Protein AF-A0A7C5PFE4-F1 (afdb_monomer)

Mean predicted aligned error: 4.53 Å

Secondary structure (DSSP, 8-state):
--PPPPPPPHHHHHHHHHTT-S---TT-------S-EEEEHHHHHHHHHHHHHTT---S-GGGEEEE--SSGGGSSHHHHHHHHHHHHHHHHHT-EEE-TTS--HHHHHHHTT-S-TT-

Nearest PDB structures (foldseek):
  4kp2-assembly1_B-2  TM=9.195E-01  e=3.267E-05  Methanocaldococcus jannaschii DSM 2661
  1l5j-assembly2_B  TM=8.306E-01  e=8.166E-02  Escherichia coli
  6ulw-assembly2_D  TM=5.305E-01  e=6.377E-01  Bacillus stratosphericus LAMA 585
  6vij-assembly1_A  TM=3.931E-01  e=1.613E+00  Mus musculus
  6ulw-assembly2_B  TM=5.072E-01  e=2.930E+00  Bacillus stratosphericus LAMA 585

Structure (mmCIF, N/CA/C/O backbone):
data_AF-A0A7C5PFE4-F1
#
_entry.id   AF-A0A7C5PFE4-F1
#
loop_
_atom_site.group_PDB
_atom_site.id
_atom_site.type_symbol
_atom_site.label_atom_id
_atom_site.label_alt_id
_atom_site.label_comp_id
_atom_site.label_asym_id
_atom_site.label_entity_id
_atom_site.label_seq_id
_atom_site.pdbx_PDB_ins_code
_atom_site.Cartn_x
_atom_site.Cartn_y
_atom_site.Cartn_z
_atom_site.occupancy
_atom_site.B_iso_or_equiv
_atom_site.auth_seq_id
_atom_site.auth_comp_id
_atom_site.auth_asym_id
_atom_site.auth_atom_id
_atom_site.pdbx_PDB_model_num
ATOM 1 N N . MET A 1 1 ? -25.047 -6.248 40.239 1.00 44.25 1 MET A N 1
ATOM 2 C CA . MET A 1 1 ? -23.714 -5.736 39.849 1.00 44.25 1 MET A CA 1
ATOM 3 C C . MET A 1 1 ? -23.579 -5.865 38.340 1.00 44.25 1 MET A C 1
ATOM 5 O O . MET A 1 1 ? -23.284 -6.947 37.862 1.00 44.25 1 MET A O 1
ATOM 9 N N . GLY A 1 2 ? -23.880 -4.809 37.588 1.00 48.09 2 GLY A N 1
ATOM 10 C CA . GLY A 1 2 ? -23.746 -4.797 36.130 1.00 48.09 2 GLY A CA 1
ATOM 11 C C . GLY A 1 2 ? -23.129 -3.471 35.725 1.00 48.09 2 GLY A C 1
ATOM 12 O O . GLY A 1 2 ? -23.841 -2.482 35.587 1.00 48.09 2 GLY A O 1
ATOM 13 N N . GLY A 1 3 ? -21.799 -3.423 35.648 1.00 54.41 3 GLY A N 1
ATOM 14 C CA . GLY A 1 3 ? -21.103 -2.243 35.149 1.00 54.41 3 GLY A CA 1
ATOM 15 C C . GLY A 1 3 ? -21.474 -2.041 33.684 1.00 54.41 3 GLY A C 1
ATOM 16 O O . GLY A 1 3 ? -21.293 -2.951 32.878 1.00 54.41 3 GLY A O 1
ATOM 17 N N . SER A 1 4 ? -22.028 -0.875 33.353 1.00 58.56 4 SER A N 1
ATOM 18 C CA . SER A 1 4 ? -22.342 -0.503 31.972 1.00 58.56 4 SER A CA 1
ATOM 19 C C . SER A 1 4 ? -21.086 -0.647 31.103 1.00 58.56 4 SER A C 1
ATOM 21 O O . SER A 1 4 ? -20.044 -0.062 31.410 1.00 58.56 4 SER A O 1
ATOM 23 N N . LYS A 1 5 ? -21.158 -1.472 30.050 1.00 72.81 5 LYS A N 1
ATOM 24 C CA . LYS A 1 5 ? -20.040 -1.717 29.128 1.00 72.81 5 LYS A CA 1
ATOM 25 C C . LYS A 1 5 ? -19.706 -0.398 28.421 1.00 72.81 5 LYS A C 1
ATOM 27 O O . LYS A 1 5 ? -20.588 0.225 27.831 1.00 72.81 5 LYS A O 1
ATOM 32 N N . ARG A 1 6 ? -18.443 0.045 28.493 1.00 87.38 6 ARG A N 1
ATOM 33 C CA . ARG A 1 6 ? -17.995 1.281 27.827 1.00 87.38 6 ARG A CA 1
ATOM 34 C C . ARG A 1 6 ? -18.294 1.178 26.324 1.00 87.38 6 ARG A C 1
ATOM 36 O O . ARG A 1 6 ? -17.911 0.174 25.721 1.00 87.38 6 ARG A O 1
ATOM 43 N N . PRO A 1 7 ? -18.924 2.187 25.701 1.00 90.50 7 PRO A N 1
ATOM 44 C CA . PRO A 1 7 ? -19.121 2.179 24.259 1.00 90.50 7 PRO A CA 1
ATOM 45 C C . PRO A 1 7 ? -17.767 2.190 23.534 1.00 90.50 7 PRO A C 1
ATOM 47 O O . P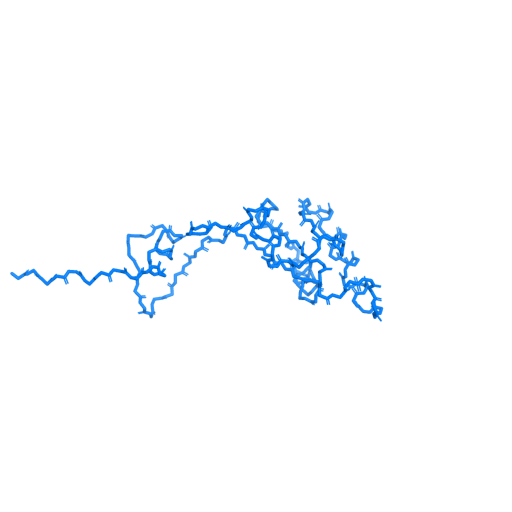RO A 1 7 ? -16.872 2.963 23.883 1.00 90.50 7 PRO A O 1
ATOM 50 N N . ALA A 1 8 ? -17.626 1.331 22.523 1.00 94.88 8 ALA A N 1
ATOM 51 C CA . ALA A 1 8 ? -16.430 1.267 21.688 1.00 94.88 8 ALA A CA 1
ATOM 52 C C . ALA A 1 8 ? -16.355 2.466 20.730 1.00 94.88 8 ALA A C 1
ATOM 54 O O . ALA A 1 8 ? -17.362 2.877 20.136 1.00 94.88 8 ALA A O 1
ATOM 55 N N . THR A 1 9 ? -15.149 2.994 20.547 1.00 97.44 9 THR A N 1
ATOM 56 C CA . THR A 1 9 ? -14.844 4.018 19.542 1.00 97.44 9 THR A CA 1
ATOM 57 C C . THR A 1 9 ? -14.917 3.439 18.128 1.00 97.44 9 THR A C 1
ATOM 59 O O . THR A 1 9 ? -14.921 2.223 17.931 1.00 97.44 9 THR A O 1
ATOM 62 N N . LEU A 1 10 ? -14.964 4.308 17.114 1.00 97.00 10 LEU A N 1
ATOM 63 C CA . LEU A 1 10 ? -14.946 3.868 15.716 1.00 97.00 10 LEU A CA 1
ATOM 64 C C . LEU A 1 10 ? -13.681 3.059 15.384 1.00 97.00 10 LEU A C 1
ATOM 66 O O . LEU A 1 10 ? -13.782 2.033 14.722 1.00 97.00 10 LEU A O 1
ATOM 70 N N . ILE A 1 11 ? -12.516 3.479 15.886 1.00 96.69 11 ILE A N 1
ATOM 71 C CA . ILE A 1 11 ? -11.241 2.782 15.666 1.00 96.69 11 ILE A CA 1
ATOM 72 C C . ILE A 1 11 ? -11.289 1.372 16.265 1.00 96.69 11 ILE A C 1
ATOM 74 O O . ILE A 1 11 ? -10.981 0.412 15.567 1.00 96.69 11 ILE A O 1
ATOM 78 N N . GLU A 1 12 ? -11.741 1.228 17.516 1.00 97.25 12 GLU A N 1
ATOM 79 C CA . GLU A 1 12 ? -11.890 -0.090 18.152 1.00 97.25 12 GLU A CA 1
ATOM 80 C C . GLU A 1 12 ? -12.851 -0.991 17.369 1.00 97.25 12 GLU A C 1
ATOM 82 O O . GLU A 1 12 ? -12.558 -2.164 17.169 1.00 97.25 12 GLU A O 1
ATOM 87 N N . LYS A 1 13 ? -13.965 -0.451 16.859 1.00 96.94 13 LYS A N 1
ATOM 88 C CA . LYS A 1 13 ? -14.916 -1.222 16.040 1.00 96.94 13 LYS A CA 1
ATOM 89 C C . LYS A 1 13 ? -14.295 -1.717 14.732 1.00 96.94 13 LYS A C 1
ATOM 91 O O . LYS A 1 13 ? -14.498 -2.871 14.366 1.00 96.94 13 LYS A O 1
ATOM 96 N N . ILE A 1 14 ? -13.545 -0.862 14.033 1.00 97.25 14 ILE A N 1
ATOM 97 C CA . ILE A 1 14 ? -12.884 -1.224 12.769 1.00 97.25 14 ILE A CA 1
ATOM 98 C C . ILE A 1 14 ? -11.805 -2.281 13.021 1.00 97.25 14 ILE A C 1
ATOM 100 O O . ILE A 1 14 ? -11.789 -3.309 12.349 1.00 97.25 14 ILE A O 1
ATOM 104 N N . LEU A 1 15 ? -10.943 -2.070 14.018 1.00 97.06 15 LEU A N 1
ATOM 105 C CA . LEU A 1 15 ? -9.870 -3.008 14.348 1.00 97.06 15 LEU A CA 1
ATOM 106 C C . LEU A 1 15 ? -10.408 -4.351 14.854 1.00 97.06 15 LEU A C 1
ATOM 108 O O . LEU A 1 15 ? -9.915 -5.386 14.421 1.00 97.06 15 LEU A O 1
ATOM 112 N N . ALA A 1 16 ? -11.441 -4.358 15.705 1.00 96.44 16 ALA A N 1
ATOM 113 C CA . ALA A 1 16 ? -12.087 -5.591 16.157 1.00 96.44 16 ALA A CA 1
ATOM 114 C C . ALA A 1 16 ? -12.658 -6.389 14.977 1.00 96.44 16 ALA A C 1
ATOM 116 O O . ALA A 1 16 ? -12.365 -7.576 14.843 1.00 96.44 16 ALA A O 1
ATOM 117 N N . SER A 1 17 ? -13.371 -5.716 14.066 1.00 95.88 17 SER A N 1
ATOM 118 C CA . SER A 1 17 ? -13.904 -6.329 12.845 1.00 95.88 17 SER A CA 1
ATOM 119 C C . SER A 1 17 ? -12.801 -6.966 11.988 1.00 95.88 17 SER A C 1
ATOM 121 O O . SER A 1 17 ? -12.903 -8.133 11.612 1.00 95.88 17 SER A O 1
ATOM 123 N N . ARG A 1 18 ? -11.698 -6.246 11.736 1.00 95.62 18 ARG A N 1
ATOM 124 C CA . ARG A 1 18 ? -10.580 -6.734 10.900 1.00 95.62 18 ARG A CA 1
ATOM 125 C C . ARG A 1 18 ? -9.667 -7.747 11.586 1.00 95.62 18 ARG A C 1
ATOM 127 O O . ARG A 1 18 ? -8.956 -8.467 10.890 1.00 95.62 18 ARG A O 1
ATOM 134 N N . ALA A 1 19 ? -9.715 -7.826 12.912 1.00 96.00 19 ALA A N 1
ATOM 135 C CA . ALA A 1 19 ? -9.067 -8.868 13.702 1.00 96.00 19 ALA A CA 1
ATOM 136 C C . ALA A 1 19 ? -9.951 -10.119 13.888 1.00 96.00 19 ALA A C 1
ATOM 138 O O . ALA A 1 19 ? -9.502 -11.089 14.492 1.00 96.00 19 ALA A O 1
ATOM 139 N N . GLY A 1 20 ? -11.216 -10.103 13.440 1.00 95.31 20 GLY A N 1
ATOM 140 C CA . GLY A 1 20 ? -12.168 -11.191 13.701 1.00 95.31 20 GLY A CA 1
ATOM 141 C C . GLY A 1 20 ? -12.537 -11.335 15.183 1.00 95.31 20 GLY A C 1
ATOM 142 O O . GLY A 1 20 ? -12.819 -12.437 15.651 1.00 95.31 20 GLY A O 1
ATOM 143 N N . ARG A 1 21 ? -12.502 -10.233 15.940 1.00 95.50 21 ARG A N 1
ATOM 144 C CA . ARG A 1 21 ? -12.743 -10.185 17.389 1.00 95.50 21 ARG A CA 1
ATOM 145 C C . ARG A 1 21 ? -14.034 -9.434 17.708 1.00 95.50 21 ARG A C 1
ATOM 147 O O . ARG A 1 21 ? -14.409 -8.504 17.003 1.00 95.50 21 ARG A O 1
ATOM 154 N N . GLU A 1 22 ? -14.685 -9.791 18.816 1.00 94.94 22 GLU A N 1
ATOM 155 C CA . GLU A 1 22 ? -15.870 -9.062 19.303 1.00 94.94 22 GLU A CA 1
ATOM 156 C C . GLU A 1 22 ? -15.502 -7.661 19.827 1.00 94.94 22 GLU A C 1
ATOM 158 O O . GLU A 1 22 ? -16.220 -6.688 19.599 1.00 94.94 22 GLU A O 1
ATOM 163 N N . GLU A 1 23 ? -14.360 -7.543 20.511 1.00 95.94 23 GLU A N 1
ATOM 164 C CA . GLU A 1 23 ? -13.847 -6.277 21.030 1.00 95.94 23 GLU A CA 1
ATOM 165 C C . GLU A 1 23 ? -12.315 -6.228 21.046 1.00 95.94 23 GLU A C 1
ATOM 167 O O . GLU A 1 23 ? -11.635 -7.254 21.167 1.00 95.94 23 GLU A O 1
ATOM 172 N N . VAL A 1 24 ? -11.790 -5.004 20.965 1.00 96.81 24 VAL A N 1
ATOM 173 C CA . VAL A 1 24 ? -10.385 -4.647 21.209 1.00 96.81 24 VAL A CA 1
ATOM 174 C C . VAL A 1 24 ? -10.343 -3.383 22.064 1.00 96.81 24 VAL A C 1
ATOM 176 O O . VAL A 1 24 ? -11.275 -2.575 22.012 1.00 96.81 24 VAL A O 1
ATOM 179 N N . ARG A 1 25 ? -9.275 -3.206 22.844 1.00 96.19 25 ARG A N 1
ATOM 180 C CA . ARG A 1 25 ? -9.086 -2.063 23.747 1.00 96.19 25 ARG A CA 1
ATOM 181 C C . ARG A 1 25 ? -7.739 -1.371 23.516 1.00 96.19 25 ARG A C 1
ATOM 183 O O . ARG A 1 25 ? -6.798 -1.996 23.024 1.00 96.19 25 ARG A O 1
ATOM 190 N N . PRO A 1 26 ? -7.602 -0.085 23.893 1.00 96.75 26 PRO A N 1
ATOM 191 C CA . PRO A 1 26 ? -6.325 0.611 23.826 1.00 96.75 26 PRO A CA 1
ATOM 192 C C . PRO A 1 26 ? -5.256 -0.114 24.649 1.00 96.75 26 PRO A C 1
ATOM 194 O O . PRO A 1 26 ? -5.511 -0.516 25.783 1.00 96.75 26 PRO A O 1
ATOM 197 N N . GLY A 1 27 ? -4.061 -0.251 24.075 1.00 96.88 27 GLY A N 1
ATOM 198 C CA . GLY A 1 27 ? -2.938 -0.975 24.676 1.00 96.88 27 GLY A CA 1
ATOM 199 C C . GLY A 1 27 ? -2.811 -2.430 24.219 1.00 96.88 27 GLY A C 1
ATOM 200 O O . GLY A 1 27 ? -1.765 -3.034 24.438 1.00 96.88 27 GLY A O 1
ATOM 201 N N . GLU A 1 28 ? -3.822 -2.987 23.550 1.00 96.50 28 GLU A N 1
ATOM 202 C CA . GLU A 1 28 ? -3.713 -4.310 22.937 1.00 96.50 28 GLU A CA 1
ATOM 203 C C . GLU A 1 28 ? -2.931 -4.266 21.617 1.00 96.50 28 GLU A C 1
ATOM 205 O O . GLU A 1 28 ? -3.083 -3.342 20.816 1.00 96.50 28 GLU A O 1
ATOM 210 N N . ILE A 1 29 ? -2.133 -5.307 21.371 1.00 97.12 29 ILE A N 1
ATOM 211 C CA . ILE A 1 29 ? -1.522 -5.579 20.067 1.00 97.12 29 ILE A CA 1
ATOM 212 C C . ILE A 1 29 ? -2.417 -6.592 19.359 1.00 97.12 29 ILE A C 1
ATOM 214 O O . ILE A 1 29 ? -2.689 -7.663 19.901 1.00 97.12 29 ILE A O 1
ATOM 218 N N . VAL A 1 30 ? -2.895 -6.243 18.167 1.00 96.62 30 VAL A N 1
ATOM 219 C CA . VAL A 1 30 ? -3.811 -7.077 17.382 1.00 96.62 30 VAL A CA 1
ATOM 220 C C . VAL A 1 30 ? -3.304 -7.243 15.959 1.00 96.62 30 VAL A C 1
ATOM 222 O O . VAL A 1 30 ? -2.782 -6.300 15.366 1.00 96.62 30 VAL A O 1
ATOM 225 N N . GLU A 1 31 ? -3.477 -8.441 15.412 1.00 96.81 31 GLU A N 1
ATOM 226 C CA . GLU A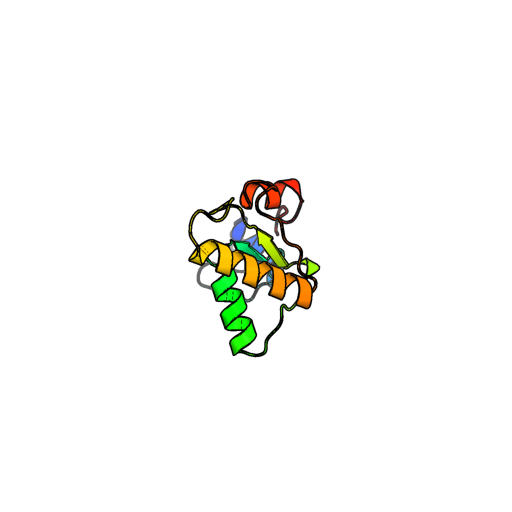 1 31 ? -3.246 -8.717 13.997 1.00 96.81 31 GLU A CA 1
ATOM 227 C C . GLU A 1 31 ? -4.521 -8.410 13.211 1.00 96.81 31 GLU A C 1
ATOM 229 O O . GLU A 1 31 ? -5.619 -8.786 13.623 1.00 96.81 31 GLU A O 1
ATOM 234 N N . ILE A 1 32 ? -4.380 -7.701 12.092 1.00 95.94 32 ILE A N 1
ATOM 235 C CA . ILE A 1 32 ? -5.502 -7.315 11.235 1.00 95.94 32 ILE A CA 1
ATOM 236 C C . ILE A 1 32 ? -5.184 -7.607 9.774 1.00 95.94 32 ILE A C 1
ATOM 238 O O . ILE A 1 32 ? -4.043 -7.462 9.328 1.00 95.94 32 ILE A O 1
ATOM 242 N N . GLY A 1 33 ? -6.217 -7.956 9.011 1.00 92.19 33 GLY A N 1
ATOM 243 C CA . GLY A 1 33 ? -6.142 -7.919 7.554 1.00 92.19 33 GLY A CA 1
ATOM 244 C C . GLY A 1 33 ? -6.048 -6.478 7.042 1.00 92.19 33 GLY A C 1
ATOM 245 O O . GLY A 1 33 ? -6.677 -5.576 7.596 1.00 92.19 33 GLY A O 1
ATOM 246 N N . VAL A 1 34 ? -5.282 -6.266 5.969 1.00 94.06 34 VAL A N 1
ATOM 247 C CA . VAL A 1 34 ? -5.175 -4.967 5.284 1.00 94.06 34 VAL A CA 1
ATOM 248 C C . VAL A 1 34 ? -5.950 -5.030 3.970 1.00 94.06 34 VAL A C 1
ATOM 250 O O . VAL A 1 34 ? -5.666 -5.869 3.116 1.00 94.06 34 VAL A O 1
ATOM 253 N N . ASP A 1 35 ? -6.936 -4.150 3.801 1.00 94.12 35 ASP A N 1
ATOM 254 C CA . 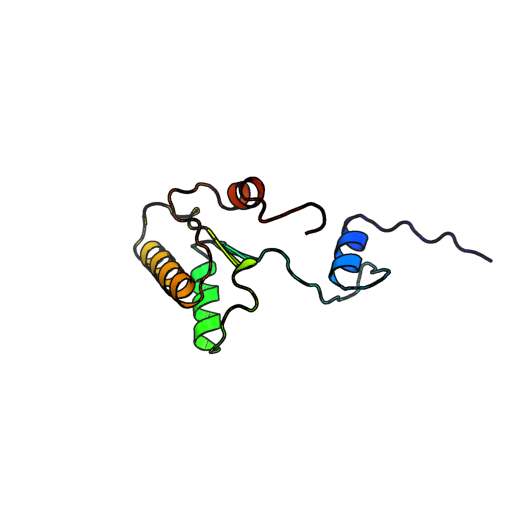ASP A 1 35 ? -7.824 -4.172 2.631 1.00 94.12 35 ASP A CA 1
ATOM 255 C C . ASP A 1 35 ? -7.221 -3.522 1.383 1.00 94.12 35 ASP A C 1
ATOM 257 O O . ASP A 1 35 ? -7.487 -3.977 0.273 1.00 94.12 35 ASP A O 1
ATOM 261 N N . ALA A 1 36 ? -6.352 -2.523 1.557 1.00 96.00 36 ALA A N 1
ATOM 262 C CA . ALA A 1 36 ? -5.614 -1.899 0.467 1.00 96.00 36 ALA A CA 1
ATOM 263 C C . ALA A 1 36 ? -4.180 -1.568 0.887 1.00 96.00 36 ALA A C 1
ATOM 265 O O . ALA A 1 36 ? -3.935 -0.830 1.842 1.00 96.00 36 ALA A O 1
ATOM 266 N N . ARG A 1 37 ? -3.217 -2.102 0.138 1.00 95.75 37 ARG A N 1
ATOM 267 C CA . ARG A 1 37 ? -1.783 -1.849 0.288 1.00 95.75 37 ARG A CA 1
ATOM 268 C C . ARG A 1 37 ? -1.334 -0.976 -0.870 1.00 95.75 37 ARG A C 1
ATOM 270 O O . ARG A 1 37 ? -1.230 -1.455 -1.996 1.00 95.75 37 ARG A O 1
ATOM 277 N N . VAL A 1 38 ? -1.081 0.301 -0.605 1.00 95.69 38 VAL A N 1
ATOM 278 C CA . VAL A 1 38 ? -0.666 1.258 -1.637 1.00 95.69 38 VAL A CA 1
ATOM 279 C C . VAL A 1 38 ? 0.738 1.758 -1.333 1.00 95.69 38 VAL A C 1
ATOM 281 O O . VAL A 1 38 ? 0.984 2.308 -0.261 1.00 95.69 38 VAL A O 1
ATOM 284 N N . ALA A 1 39 ? 1.658 1.591 -2.280 1.00 96.12 39 ALA A N 1
ATOM 285 C CA . ALA A 1 39 ? 3.010 2.127 -2.181 1.00 96.12 39 ALA A CA 1
ATOM 286 C C . ALA A 1 39 ? 3.281 3.142 -3.298 1.00 96.12 39 ALA A C 1
ATOM 288 O O . ALA A 1 39 ? 2.888 2.951 -4.447 1.00 96.12 39 ALA A O 1
ATOM 289 N N . ARG A 1 40 ? 3.969 4.235 -2.958 1.00 93.69 40 ARG A N 1
ATOM 290 C CA . ARG A 1 40 ? 4.259 5.334 -3.896 1.00 93.69 40 ARG A CA 1
ATOM 291 C C . ARG A 1 40 ? 5.655 5.223 -4.493 1.00 93.69 40 ARG A C 1
ATOM 293 O O . ARG A 1 40 ? 6.497 4.552 -3.913 1.00 93.69 40 ARG A O 1
ATOM 300 N N . ASP A 1 41 ? 5.927 5.884 -5.610 1.00 88.06 41 ASP A N 1
ATOM 301 C CA . ASP A 1 41 ? 7.211 5.831 -6.335 1.00 88.06 41 ASP A CA 1
ATOM 302 C C . ASP A 1 41 ? 8.489 6.016 -5.486 1.00 88.06 41 ASP A C 1
ATOM 304 O O . ASP A 1 41 ? 9.484 5.341 -5.750 1.00 88.06 41 ASP A O 1
ATOM 308 N N . PHE A 1 42 ? 8.478 6.854 -4.442 1.00 83.12 42 PHE A N 1
ATOM 309 C CA . PHE A 1 42 ? 9.642 7.030 -3.557 1.00 83.12 42 PHE A CA 1
ATOM 310 C C . PHE A 1 42 ? 9.909 5.820 -2.638 1.00 83.12 42 PHE A C 1
ATOM 312 O O . PHE A 1 42 ? 11.047 5.380 -2.483 1.00 83.12 42 PHE A O 1
ATOM 319 N N . GLY A 1 43 ? 8.865 5.271 -2.008 1.00 89.94 43 GLY A N 1
ATOM 320 C CA . GLY A 1 43 ? 8.980 4.197 -1.012 1.00 89.94 43 GLY A CA 1
ATOM 321 C C . GLY A 1 43 ? 8.783 2.801 -1.602 1.00 89.94 43 GLY A C 1
ATOM 322 O O . GLY A 1 43 ? 9.376 1.828 -1.141 1.00 89.94 43 GLY A O 1
ATOM 323 N N . GLY A 1 44 ? 7.987 2.702 -2.661 1.00 94.75 44 GLY A N 1
ATOM 324 C CA . GLY A 1 44 ? 7.581 1.464 -3.314 1.00 94.75 44 GLY A CA 1
ATOM 325 C C . GLY A 1 44 ? 8.749 0.718 -3.932 1.00 94.75 44 GLY A C 1
ATOM 326 O O . GLY A 1 44 ? 8.817 -0.497 -3.800 1.00 94.75 44 GLY A O 1
ATOM 327 N N . ALA A 1 45 ? 9.731 1.421 -4.500 1.00 94.12 45 ALA A N 1
ATOM 328 C CA . ALA A 1 45 ? 10.926 0.774 -5.029 1.00 94.12 45 ALA A CA 1
ATOM 329 C C . ALA A 1 45 ? 11.736 0.081 -3.919 1.00 94.12 45 ALA A C 1
ATOM 331 O O . ALA A 1 45 ? 12.284 -0.998 -4.136 1.00 94.12 45 ALA A O 1
ATOM 332 N N . ASN A 1 46 ? 11.774 0.656 -2.713 1.00 95.88 46 ASN A N 1
ATOM 333 C CA . ASN A 1 46 ? 12.404 0.010 -1.562 1.00 95.88 46 ASN A CA 1
ATOM 334 C C . ASN A 1 46 ? 11.615 -1.211 -1.086 1.00 95.88 46 ASN A C 1
ATOM 336 O O . ASN A 1 46 ? 12.234 -2.217 -0.758 1.00 95.88 46 ASN A O 1
ATOM 340 N N . VAL A 1 47 ? 10.280 -1.155 -1.087 1.00 95.88 47 VAL A N 1
ATOM 341 C CA . VAL A 1 47 ? 9.435 -2.321 -0.776 1.00 95.88 47 VAL A CA 1
ATOM 342 C C . VAL A 1 47 ? 9.686 -3.449 -1.776 1.00 95.88 47 VAL A C 1
ATOM 344 O O . VAL A 1 47 ? 9.976 -4.564 -1.358 1.00 95.88 47 VAL A O 1
ATOM 347 N N . VAL A 1 48 ? 9.668 -3.142 -3.078 1.00 97.00 48 VAL A N 1
ATOM 348 C CA . VAL A 1 48 ? 9.977 -4.097 -4.154 1.00 97.00 48 VAL A CA 1
ATOM 349 C C . VAL A 1 48 ? 11.337 -4.747 -3.925 1.00 97.00 48 VAL A C 1
ATOM 351 O O . VAL A 1 48 ? 11.415 -5.968 -3.861 1.00 97.00 48 VAL A O 1
ATOM 354 N N . ARG A 1 49 ? 12.382 -3.943 -3.675 1.00 96.31 49 ARG A N 1
ATOM 355 C CA . ARG A 1 49 ? 13.726 -4.459 -3.376 1.00 96.31 49 ARG A CA 1
ATOM 356 C C . ARG A 1 49 ? 13.715 -5.484 -2.245 1.00 96.31 49 ARG A C 1
ATOM 358 O O . ARG A 1 49 ? 14.366 -6.512 -2.341 1.00 96.31 49 ARG A O 1
ATOM 365 N N . ARG A 1 50 ? 13.019 -5.172 -1.148 1.00 97.12 50 ARG A N 1
ATOM 366 C CA . ARG A 1 50 ? 12.974 -6.029 0.044 1.00 97.12 50 ARG A CA 1
ATOM 367 C C . ARG A 1 50 ? 12.220 -7.328 -0.216 1.00 97.12 50 ARG A C 1
ATOM 369 O O . ARG A 1 50 ? 12.637 -8.358 0.297 1.00 97.12 50 ARG A O 1
ATOM 376 N N . LEU A 1 51 ? 11.145 -7.276 -1.001 1.00 97.06 51 LEU A N 1
ATOM 377 C CA . LEU A 1 51 ? 10.408 -8.468 -1.419 1.00 97.06 51 LEU A CA 1
ATOM 378 C C . LEU A 1 51 ? 11.282 -9.363 -2.304 1.00 97.06 51 LEU A C 1
ATOM 380 O O . LEU A 1 51 ? 11.410 -10.548 -2.018 1.00 97.06 51 LEU A O 1
ATOM 384 N N . GLU A 1 52 ? 11.961 -8.784 -3.297 1.00 96.38 52 GLU A N 1
ATOM 385 C CA . GLU A 1 52 ? 12.893 -9.500 -4.178 1.00 96.38 52 GLU A CA 1
ATOM 386 C C . GLU A 1 52 ? 14.050 -10.140 -3.392 1.00 96.38 52 GLU A C 1
ATOM 388 O O . GLU A 1 52 ? 14.318 -11.328 -3.554 1.00 96.38 52 GLU A O 1
ATOM 393 N N . GLU A 1 53 ? 14.697 -9.388 -2.491 1.00 97.81 53 GLU A N 1
ATOM 394 C CA . GLU A 1 53 ? 15.779 -9.884 -1.620 1.00 97.81 53 GLU A CA 1
ATOM 395 C C . GLU A 1 53 ? 15.330 -11.035 -0.713 1.00 97.81 53 GLU A C 1
ATOM 397 O O . GLU A 1 53 ? 16.111 -11.940 -0.430 1.00 97.81 53 GLU A O 1
ATOM 402 N N . ALA A 1 54 ? 14.077 -11.003 -0.257 1.00 97.44 54 ALA A N 1
ATOM 403 C CA . ALA A 1 54 ? 13.495 -12.051 0.571 1.00 97.44 54 ALA A CA 1
ATOM 404 C C . ALA A 1 54 ? 12.941 -13.235 -0.246 1.00 97.44 54 ALA A C 1
ATOM 406 O O . ALA A 1 54 ? 12.483 -14.211 0.347 1.00 97.44 54 ALA A O 1
ATOM 407 N N . GLY A 1 55 ? 12.946 -13.163 -1.583 1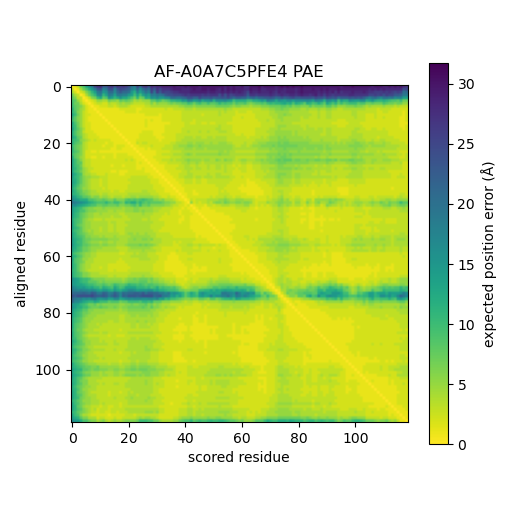.00 96.44 55 GLY A N 1
ATOM 408 C CA . GLY A 1 55 ? 12.312 -14.162 -2.448 1.00 96.44 55 GLY A CA 1
ATOM 409 C C . GLY A 1 55 ? 10.788 -14.222 -2.289 1.00 96.44 55 GLY A C 1
ATOM 410 O O . GLY A 1 55 ? 10.187 -15.277 -2.486 1.00 96.44 55 GLY A O 1
ATOM 411 N N . LEU A 1 56 ? 10.164 -13.110 -1.892 1.00 95.69 56 LEU A N 1
ATOM 412 C CA . LEU A 1 56 ? 8.736 -13.006 -1.607 1.00 95.69 56 LEU A CA 1
ATOM 413 C C . LEU A 1 56 ? 7.983 -12.289 -2.731 1.00 95.69 56 LEU A C 1
ATOM 415 O O . LEU A 1 56 ? 8.491 -11.374 -3.376 1.00 95.69 56 LEU A O 1
ATOM 419 N N . GLY A 1 57 ? 6.724 -12.685 -2.917 1.00 92.06 57 GLY A N 1
ATOM 420 C CA . GLY A 1 57 ? 5.741 -11.942 -3.702 1.00 92.06 57 GLY A CA 1
ATOM 421 C C . GLY A 1 57 ? 4.818 -11.102 -2.818 1.00 92.06 57 GLY A C 1
ATOM 422 O O . GLY A 1 57 ? 5.073 -10.886 -1.633 1.00 92.06 57 GLY A O 1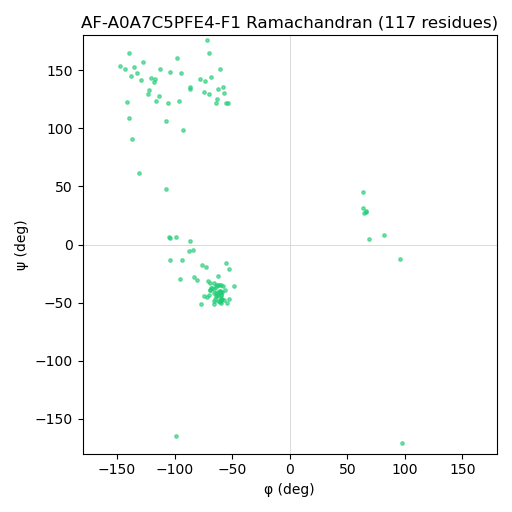
ATOM 423 N N . VAL A 1 58 ? 3.707 -10.654 -3.397 1.00 95.06 58 VAL A N 1
ATOM 424 C CA . VAL A 1 58 ? 2.589 -10.075 -2.640 1.00 95.06 58 VAL A CA 1
ATOM 425 C C . VAL A 1 58 ? 1.549 -11.152 -2.344 1.00 95.06 58 VAL A C 1
ATOM 427 O O . VAL A 1 58 ? 1.366 -12.065 -3.143 1.00 95.06 58 VAL A O 1
ATOM 430 N N . GLU A 1 59 ? 0.867 -11.043 -1.205 1.00 94.69 59 GLU A N 1
ATOM 431 C CA . GLU A 1 59 ? -0.151 -12.019 -0.789 1.00 94.69 59 GLU A CA 1
ATOM 432 C C . GLU A 1 59 ? -1.420 -11.947 -1.655 1.00 94.69 59 GLU A C 1
ATOM 434 O O . GLU A 1 59 ? -1.898 -12.977 -2.115 1.00 94.69 59 GLU A O 1
ATOM 439 N N . ASP A 1 60 ? -1.908 -10.741 -1.962 1.00 96.62 60 ASP A N 1
ATOM 440 C CA . ASP A 1 60 ? -3.046 -10.536 -2.865 1.00 96.62 60 ASP A CA 1
ATOM 441 C C . ASP A 1 60 ? -2.787 -9.318 -3.779 1.00 96.62 60 ASP A C 1
ATOM 443 O O . ASP A 1 60 ? -2.805 -8.169 -3.300 1.00 96.62 60 ASP A O 1
ATOM 447 N N . PRO A 1 61 ? -2.532 -9.540 -5.088 1.00 97.06 61 PRO A N 1
ATOM 448 C CA . PRO A 1 61 ? -2.367 -8.476 -6.077 1.00 97.06 61 PRO A CA 1
ATOM 449 C C . PRO A 1 61 ? -3.614 -7.605 -6.263 1.00 97.06 61 PRO A C 1
ATOM 451 O O . PRO A 1 61 ? -3.479 -6.433 -6.601 1.00 97.06 61 PRO A O 1
ATOM 454 N N . SER A 1 62 ? -4.820 -8.130 -6.011 1.00 96.44 62 SER A N 1
ATOM 455 C CA . SER A 1 62 ? -6.073 -7.372 -6.142 1.00 96.44 62 SER A CA 1
ATOM 456 C C . SER A 1 62 ? -6.263 -6.331 -5.034 1.00 96.44 62 SER A C 1
ATOM 458 O O . SER A 1 62 ? -7.010 -5.372 -5.213 1.00 96.44 62 SER A O 1
ATOM 460 N N . ARG A 1 63 ? -5.538 -6.489 -3.919 1.00 96.75 63 ARG A N 1
ATOM 461 C CA . ARG A 1 63 ? -5.475 -5.555 -2.783 1.00 96.75 63 ARG A CA 1
ATOM 462 C C . ARG A 1 63 ? -4.175 -4.757 -2.730 1.00 96.75 63 ARG A C 1
ATOM 464 O O . ARG A 1 63 ? -3.916 -4.070 -1.743 1.00 96.75 63 ARG A O 1
ATOM 471 N N . THR A 1 64 ? -3.318 -4.877 -3.741 1.00 97.69 64 THR A N 1
ATOM 472 C CA . THR A 1 64 ? -1.998 -4.242 -3.755 1.00 97.69 64 THR A CA 1
ATOM 473 C C . THR A 1 6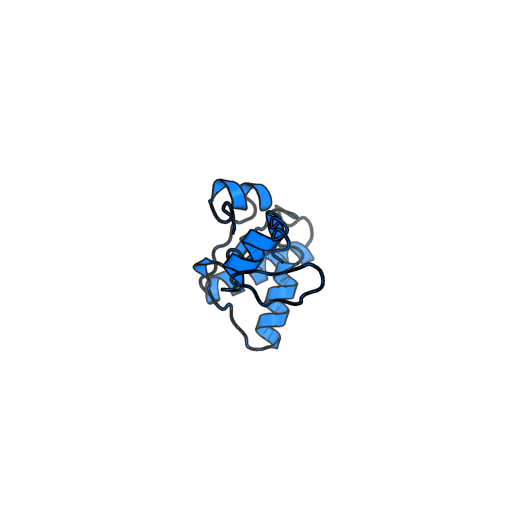4 ? -1.869 -3.331 -4.962 1.00 97.69 64 THR A C 1
ATOM 475 O O . THR A 1 64 ? -2.215 -3.706 -6.078 1.00 97.69 64 THR A O 1
ATOM 478 N N . PHE A 1 65 ? -1.374 -2.118 -4.740 1.00 97.81 65 PHE A N 1
ATOM 479 C CA . PHE A 1 65 ? -1.355 -1.069 -5.748 1.00 97.81 65 PHE A CA 1
ATOM 480 C C . PHE A 1 65 ? -0.080 -0.240 -5.654 1.00 97.81 65 PHE A C 1
ATOM 482 O O . PHE A 1 65 ? 0.467 -0.020 -4.569 1.00 97.81 65 PHE A O 1
ATOM 489 N N . PHE A 1 66 ? 0.339 0.300 -6.793 1.00 97.81 66 PHE A N 1
ATOM 490 C CA . PHE A 1 66 ? 1.350 1.351 -6.839 1.00 97.81 66 PHE A CA 1
ATOM 491 C C . PHE A 1 66 ? 0.775 2.638 -7.421 1.00 97.81 66 PHE A C 1
ATOM 493 O O . PHE A 1 66 ? 0.011 2.580 -8.384 1.00 97.81 66 PHE A O 1
ATOM 500 N N . THR A 1 67 ? 1.177 3.791 -6.883 1.00 96.56 67 THR A N 1
ATOM 501 C CA . THR A 1 67 ? 0.878 5.110 -7.469 1.00 96.56 67 THR A CA 1
ATOM 502 C C . THR A 1 67 ? 2.180 5.862 -7.734 1.00 96.56 67 THR A C 1
ATOM 504 O O . THR A 1 67 ? 3.064 5.920 -6.878 1.00 96.56 67 THR A O 1
ATOM 507 N N . LEU A 1 68 ? 2.348 6.389 -8.946 1.00 95.25 68 LEU A N 1
ATOM 508 C CA . LEU A 1 68 ? 3.599 7.021 -9.384 1.00 95.25 68 LEU A CA 1
ATOM 509 C C . LEU A 1 68 ? 3.457 8.546 -9.478 1.00 95.25 68 LEU A C 1
ATOM 511 O O . LEU A 1 68 ? 3.803 9.156 -10.482 1.00 95.25 68 LEU A O 1
ATOM 515 N N . ASP A 1 69 ? 2.894 9.157 -8.440 1.00 92.94 69 ASP A N 1
ATOM 516 C CA . ASP A 1 69 ? 2.387 10.531 -8.467 1.00 92.94 69 ASP A CA 1
ATOM 517 C C . ASP A 1 69 ? 3.275 11.574 -7.774 1.00 92.94 69 ASP A C 1
ATOM 519 O O . ASP A 1 69 ? 3.046 12.767 -7.959 1.00 92.94 69 ASP A O 1
ATOM 523 N N . CYS A 1 70 ? 4.276 11.174 -6.979 1.00 90.38 70 CYS A N 1
ATOM 524 C CA . CYS A 1 70 ? 5.100 12.145 -6.243 1.00 90.38 70 CYS A CA 1
ATOM 525 C C . CYS A 1 70 ? 6.234 12.739 -7.089 1.00 90.38 70 CYS A C 1
ATOM 527 O O . CYS A 1 70 ? 6.629 13.873 -6.837 1.00 90.38 70 CYS A O 1
ATOM 529 N N . ASN A 1 71 ? 6.746 12.012 -8.089 1.00 87.62 71 ASN A N 1
ATOM 530 C CA . ASN A 1 71 ? 7.785 12.500 -9.003 1.00 87.62 71 ASN A CA 1
ATOM 531 C C . ASN A 1 71 ? 7.402 12.244 -10.470 1.00 87.62 71 ASN A C 1
ATOM 533 O O . ASN A 1 71 ? 8.091 11.501 -11.184 1.00 87.62 71 ASN A O 1
ATOM 537 N N . PRO A 1 72 ? 6.285 12.822 -10.947 1.00 80.12 72 PRO A N 1
ATOM 538 C CA . PRO A 1 72 ? 5.874 12.652 -12.331 1.00 80.12 72 PRO A CA 1
ATOM 539 C C . PRO A 1 72 ? 6.958 13.208 -13.265 1.00 80.12 72 PRO A C 1
ATOM 541 O O . PRO A 1 72 ? 7.689 14.128 -12.911 1.00 80.12 72 PRO A O 1
ATOM 544 N N . THR A 1 73 ? 7.072 12.643 -14.467 1.00 76.62 73 THR A N 1
ATOM 545 C CA . THR A 1 73 ? 8.046 13.023 -15.519 1.00 76.62 73 THR A CA 1
ATOM 546 C C . THR A 1 73 ? 9.524 12.724 -15.254 1.00 76.62 73 THR A C 1
ATOM 548 O O . THR A 1 73 ? 10.351 13.014 -16.112 1.00 76.62 73 THR A O 1
ATOM 551 N N . GLY A 1 74 ? 9.871 12.059 -14.145 1.00 67.00 74 GLY A N 1
ATOM 552 C CA . GLY A 1 74 ? 11.228 11.538 -13.952 1.00 67.00 74 GLY A CA 1
ATOM 553 C C . GLY A 1 74 ? 12.289 12.637 -13.883 1.00 67.00 74 GLY A C 1
ATOM 554 O O . GLY A 1 74 ? 13.338 12.514 -14.507 1.00 67.00 74 GLY A O 1
ATOM 555 N N . CYS A 1 75 ? 12.010 13.703 -13.125 1.00 70.25 75 CYS A N 1
ATOM 556 C CA . CYS A 1 75 ? 12.883 14.873 -12.964 1.00 70.25 75 CYS A CA 1
ATOM 557 C C . CYS A 1 75 ? 14.309 14.543 -12.476 1.00 70.25 75 CYS A C 1
ATOM 559 O O . CYS A 1 75 ? 15.200 15.380 -12.576 1.00 70.25 75 CYS A O 1
ATOM 561 N N . ASP A 1 76 ? 14.518 13.334 -11.953 1.00 83.94 76 ASP A N 1
ATOM 562 C CA . ASP A 1 76 ? 15.804 12.788 -11.537 1.00 83.94 76 ASP A CA 1
ATOM 563 C C . ASP A 1 76 ? 15.927 11.316 -11.979 1.00 83.94 76 ASP A C 1
ATOM 565 O O . ASP A 1 76 ? 14.948 10.556 -11.989 1.00 83.94 76 ASP A O 1
ATOM 569 N N . GLN A 1 77 ? 17.150 10.910 -12.339 1.00 87.62 77 GLN A N 1
ATOM 570 C CA . GLN A 1 77 ? 17.440 9.566 -12.851 1.00 87.62 77 GLN A CA 1
ATOM 571 C C . GLN A 1 77 ? 17.123 8.470 -11.826 1.00 87.62 77 GLN A C 1
ATOM 573 O O . GLN A 1 77 ? 16.656 7.393 -12.203 1.00 87.62 77 GLN A O 1
ATOM 578 N N . GLY A 1 78 ? 17.330 8.741 -10.534 1.00 89.56 78 GLY A N 1
ATOM 579 C CA . GLY A 1 78 ? 17.011 7.815 -9.453 1.00 89.56 78 GLY A CA 1
ATOM 580 C C . GLY A 1 78 ? 15.511 7.545 -9.353 1.00 89.56 78 GLY A C 1
ATOM 581 O O . GLY A 1 78 ? 15.094 6.387 -9.269 1.00 89.56 78 GLY A O 1
ATOM 582 N N . TYR A 1 79 ? 14.675 8.582 -9.446 1.00 89.56 79 TYR A N 1
ATOM 583 C CA . TYR A 1 79 ? 13.219 8.397 -9.469 1.00 89.56 79 TYR A CA 1
ATOM 584 C C . TYR A 1 79 ? 12.729 7.698 -10.739 1.00 89.56 79 TYR A C 1
ATOM 586 O O . TYR A 1 79 ? 11.856 6.830 -10.650 1.00 89.56 79 TYR A O 1
ATOM 594 N N . ALA A 1 80 ? 13.321 7.993 -11.899 1.00 91.88 80 ALA A N 1
ATOM 595 C CA . ALA A 1 80 ? 13.015 7.268 -13.131 1.00 91.88 80 ALA A CA 1
ATOM 596 C C . ALA A 1 80 ? 13.329 5.763 -12.996 1.00 91.88 80 ALA A C 1
ATOM 598 O O . ALA A 1 80 ? 12.499 4.919 -13.353 1.00 91.88 80 ALA A O 1
ATOM 599 N N . ALA A 1 81 ? 14.477 5.415 -12.404 1.00 92.81 81 ALA A N 1
ATOM 600 C CA . ALA A 1 81 ? 14.856 4.032 -12.119 1.00 92.81 81 ALA A CA 1
ATOM 601 C C . ALA A 1 81 ? 13.911 3.359 -11.105 1.00 92.81 81 ALA A C 1
ATOM 603 O O . ALA A 1 81 ? 13.489 2.219 -11.314 1.00 92.81 81 ALA A O 1
ATOM 604 N N . ASN A 1 82 ? 13.511 4.068 -10.044 1.00 94.50 82 ASN A N 1
ATOM 605 C CA . ASN A 1 82 ? 12.549 3.573 -9.055 1.00 94.50 82 ASN A CA 1
ATOM 606 C C . ASN A 1 82 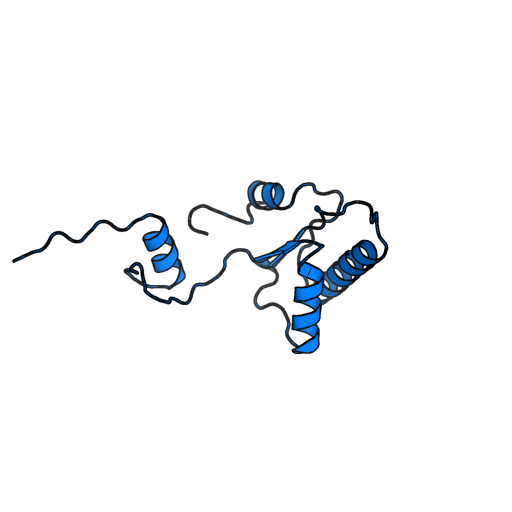? 11.202 3.227 -9.693 1.00 94.50 82 ASN A C 1
ATOM 608 O O . ASN A 1 82 ? 10.693 2.119 -9.510 1.00 94.50 82 ASN A O 1
ATOM 612 N N . GLN A 1 83 ? 10.647 4.146 -10.484 1.00 95.06 83 GLN A N 1
ATOM 613 C CA . GLN A 1 83 ? 9.391 3.926 -11.196 1.00 95.06 83 GLN A CA 1
ATOM 614 C C . GLN A 1 83 ? 9.509 2.771 -12.194 1.00 95.06 83 GLN A C 1
ATOM 616 O O . GLN A 1 83 ? 8.597 1.953 -12.299 1.00 95.06 83 GLN A O 1
ATOM 621 N N . HIS A 1 84 ? 10.631 2.664 -12.912 1.00 95.31 84 HIS A N 1
ATOM 622 C CA . HIS A 1 84 ? 10.872 1.548 -13.826 1.00 95.31 84 HIS A CA 1
ATOM 623 C C . HIS A 1 84 ? 10.871 0.199 -13.096 1.00 95.31 84 HIS A C 1
ATOM 625 O O . HIS A 1 84 ? 10.145 -0.708 -13.503 1.00 95.31 84 HIS A O 1
ATOM 631 N N . ARG A 1 85 ? 11.597 0.085 -11.977 1.00 96.06 85 ARG A N 1
ATOM 632 C CA . ARG A 1 85 ? 11.615 -1.137 -11.164 1.00 96.06 85 ARG A CA 1
ATOM 633 C C . ARG A 1 85 ? 10.227 -1.509 -10.647 1.00 96.06 85 ARG A C 1
ATOM 635 O O . ARG A 1 85 ? 9.838 -2.668 -10.747 1.00 96.06 85 ARG A O 1
ATOM 642 N N . ILE A 1 86 ? 9.458 -0.532 -10.161 1.00 97.25 86 ILE A N 1
ATOM 643 C CA . ILE A 1 86 ? 8.072 -0.761 -9.732 1.00 97.25 86 ILE A CA 1
ATOM 644 C C . ILE A 1 86 ? 7.228 -1.309 -10.888 1.00 97.25 86 ILE A C 1
ATOM 646 O O . ILE A 1 86 ? 6.523 -2.297 -10.703 1.00 97.25 86 ILE A O 1
ATOM 650 N N . ARG A 1 87 ? 7.314 -0.717 -12.089 1.00 97.44 87 ARG A N 1
ATOM 651 C CA . ARG A 1 87 ? 6.561 -1.192 -13.265 1.00 97.44 87 ARG A CA 1
ATOM 652 C C . ARG A 1 87 ? 6.928 -2.628 -13.647 1.00 97.44 87 ARG A C 1
ATOM 654 O O . ARG A 1 87 ? 6.037 -3.393 -14.012 1.00 97.44 87 ARG A O 1
ATOM 661 N N . LEU A 1 88 ? 8.210 -2.995 -13.579 1.00 97.94 88 LEU A N 1
ATOM 662 C CA . LEU A 1 88 ? 8.665 -4.359 -13.869 1.00 97.94 88 LEU A CA 1
ATOM 663 C C . LEU A 1 88 ? 8.127 -5.363 -12.847 1.00 97.94 88 LEU A C 1
ATOM 665 O O . LEU A 1 88 ? 7.498 -6.345 -13.239 1.00 97.94 88 LEU A O 1
ATOM 669 N N . PHE A 1 89 ? 8.306 -5.083 -11.554 1.00 97.94 89 PHE A N 1
ATOM 670 C CA . PHE A 1 89 ? 7.805 -5.939 -10.480 1.00 97.94 89 PHE A CA 1
ATOM 671 C C . PHE A 1 89 ? 6.283 -6.084 -10.547 1.00 97.94 89 PHE A C 1
ATOM 673 O O . PHE A 1 89 ? 5.748 -7.190 -10.527 1.00 97.94 89 PHE A O 1
ATOM 680 N N . ALA A 1 90 ? 5.568 -4.971 -10.712 1.00 97.94 90 ALA A N 1
ATOM 681 C CA . ALA A 1 90 ? 4.118 -4.994 -10.789 1.00 97.94 90 ALA A CA 1
ATOM 682 C C . ALA A 1 90 ? 3.614 -5.828 -11.974 1.00 97.94 90 ALA A C 1
ATOM 684 O O . ALA A 1 90 ? 2.679 -6.610 -11.817 1.00 97.94 90 ALA A O 1
ATOM 685 N N . ARG A 1 91 ? 4.274 -5.734 -13.137 1.00 98.06 91 ARG A N 1
ATOM 686 C CA . ARG A 1 91 ? 3.968 -6.571 -14.304 1.00 98.06 91 ARG A CA 1
ATOM 687 C C . ARG A 1 91 ? 4.196 -8.056 -14.021 1.00 98.06 91 ARG A C 1
ATOM 689 O O . ARG A 1 91 ? 3.361 -8.863 -14.411 1.00 98.06 91 ARG A O 1
ATOM 696 N N . ALA A 1 92 ? 5.295 -8.407 -13.355 1.00 97.00 92 ALA A N 1
ATOM 697 C CA . ALA A 1 92 ? 5.621 -9.794 -13.024 1.00 97.00 92 ALA A CA 1
ATOM 698 C C . ALA A 1 92 ? 4.629 -10.418 -12.025 1.00 97.00 92 ALA A C 1
ATOM 700 O O . ALA A 1 92 ? 4.335 -11.606 -12.118 1.00 97.00 92 ALA A O 1
ATOM 701 N N . HIS A 1 93 ? 4.084 -9.615 -11.107 1.00 96.88 93 HIS A N 1
ATOM 702 C CA . HIS A 1 93 ? 3.185 -10.073 -10.041 1.00 96.88 93 HIS A CA 1
ATOM 703 C C . HIS A 1 93 ? 1.697 -9.758 -10.282 1.00 96.88 93 HIS A C 1
ATOM 705 O O . HIS A 1 93 ? 0.874 -9.997 -9.400 1.00 96.88 93 HIS A O 1
ATOM 711 N N . GLY A 1 94 ? 1.329 -9.212 -11.447 1.00 97.25 94 GLY A N 1
ATOM 712 C CA . GLY A 1 94 ? -0.063 -8.868 -11.768 1.00 97.25 94 GLY A CA 1
ATOM 713 C C . GLY A 1 94 ? -0.650 -7.742 -10.906 1.00 97.25 94 GLY A C 1
ATOM 714 O O . GLY A 1 94 ? -1.855 -7.703 -10.675 1.00 97.25 94 GLY A O 1
ATOM 715 N N . ILE A 1 95 ? 0.192 -6.835 -10.409 1.00 98.31 95 ILE A N 1
ATOM 716 C CA . ILE A 1 95 ? -0.196 -5.727 -9.529 1.00 98.31 95 ILE A CA 1
ATOM 717 C C . ILE A 1 95 ? -0.624 -4.524 -10.372 1.00 98.31 95 ILE A C 1
ATOM 719 O O . ILE A 1 95 ? 0.051 -4.138 -11.332 1.00 98.31 95 ILE A O 1
ATOM 723 N N . ARG A 1 96 ? -1.730 -3.878 -9.991 1.00 97.81 96 ARG A N 1
ATOM 724 C CA . ARG A 1 96 ? -2.222 -2.680 -10.681 1.00 97.81 96 ARG A CA 1
ATOM 725 C C . ARG A 1 96 ? -1.358 -1.459 -10.340 1.00 97.81 96 ARG A C 1
ATOM 727 O O . ARG A 1 96 ? -1.116 -1.151 -9.173 1.00 97.81 96 ARG A O 1
ATOM 734 N N . VAL A 1 97 ? -0.940 -0.729 -11.374 1.00 97.81 97 VAL A N 1
ATOM 735 C CA . VAL A 1 97 ? -0.178 0.524 -11.255 1.00 97.81 97 VAL A CA 1
ATOM 736 C C . VAL A 1 97 ? -1.022 1.691 -11.756 1.00 97.81 97 VAL A C 1
ATOM 738 O O . VAL A 1 97 ? -1.529 1.670 -12.878 1.00 97.81 97 VAL A O 1
ATOM 741 N N . PHE A 1 98 ? -1.136 2.729 -10.937 1.00 97.31 98 PHE A N 1
ATOM 742 C CA . PHE A 1 98 ? -1.596 4.046 -11.345 1.00 97.31 98 PHE A CA 1
ATOM 743 C C . PHE A 1 98 ? -0.376 4.884 -11.718 1.00 97.31 98 PHE A C 1
ATOM 745 O O . PHE A 1 98 ? 0.352 5.375 -10.855 1.00 97.31 98 PHE A O 1
ATOM 752 N N . ASP A 1 99 ? -0.110 4.957 -13.019 1.00 95.19 99 ASP A N 1
ATOM 753 C CA . ASP A 1 99 ? 1.096 5.592 -13.548 1.00 95.19 99 ASP A CA 1
ATOM 754 C C . ASP A 1 99 ? 1.054 7.132 -13.424 1.00 95.19 99 ASP A C 1
ATOM 756 O O . ASP A 1 99 ? 0.052 7.717 -13.011 1.00 95.19 99 ASP A O 1
ATOM 760 N N . ILE A 1 100 ? 2.148 7.791 -13.805 1.00 93.69 100 ILE A N 1
ATOM 761 C CA . ILE A 1 100 ? 2.438 9.223 -13.626 1.00 93.69 100 ILE A CA 1
ATOM 762 C C . ILE A 1 100 ? 1.349 10.176 -14.145 1.00 93.69 100 ILE A C 1
ATOM 764 O O . ILE A 1 100 ? 1.296 11.334 -13.746 1.00 93.69 100 ILE A O 1
ATOM 768 N N . ASN A 1 101 ? 0.491 9.711 -15.051 1.00 93.94 101 ASN A N 1
ATOM 769 C CA . ASN A 1 101 ? -0.569 10.490 -15.688 1.00 93.94 101 ASN A CA 1
ATOM 770 C C . ASN A 1 101 ? -1.951 10.284 -15.048 1.00 93.94 101 ASN A C 1
ATOM 772 O O . ASN A 1 101 ? -2.947 10.754 -15.593 1.00 93.94 101 ASN A O 1
ATOM 776 N N . ARG A 1 102 ? -2.036 9.553 -13.931 1.00 96.00 102 ARG A N 1
ATOM 777 C CA . ARG A 1 102 ? -3.310 9.215 -13.283 1.00 96.00 102 ARG A CA 1
ATOM 778 C C . ARG A 1 102 ? -3.725 10.187 -12.182 1.00 96.00 102 ARG A C 1
ATOM 780 O O . ARG A 1 102 ? -4.886 10.162 -11.802 1.00 96.00 102 ARG A O 1
ATOM 787 N N . GLY A 1 103 ? -2.829 11.053 -11.712 1.00 93.56 103 GLY A N 1
ATOM 788 C CA . GLY A 1 103 ? -3.110 12.007 -10.635 1.00 93.56 103 GLY A CA 1
ATOM 789 C C . GLY A 1 103 ? -2.642 11.523 -9.262 1.00 93.56 103 GLY A C 1
ATOM 790 O O . GLY A 1 103 ? -1.911 10.543 -9.151 1.00 93.56 103 GLY A O 1
ATOM 791 N N . ILE A 1 104 ? -3.034 12.250 -8.212 1.00 95.25 104 ILE A N 1
ATOM 792 C CA . ILE A 1 104 ? -2.530 12.060 -6.844 1.00 95.25 104 ILE A CA 1
ATOM 793 C C . ILE A 1 104 ? -3.044 10.738 -6.258 1.00 95.25 104 ILE A C 1
ATOM 795 O O . ILE A 1 104 ? -4.248 10.487 -6.219 1.00 95.25 104 ILE A O 1
ATOM 799 N N . GLY A 1 105 ? -2.142 9.925 -5.709 1.00 94.69 105 GLY A N 1
ATOM 800 C CA . GLY A 1 105 ? -2.426 8.558 -5.275 1.00 94.69 105 GLY A CA 1
ATOM 801 C C . GLY A 1 105 ? -3.485 8.451 -4.178 1.00 94.69 105 GLY A C 1
ATOM 802 O O . GLY A 1 105 ? -4.292 7.526 -4.185 1.00 94.69 105 GLY A O 1
ATOM 803 N N . THR A 1 106 ? -3.541 9.419 -3.259 1.00 94.62 106 THR A N 1
ATOM 804 C CA . THR A 1 106 ? -4.578 9.455 -2.213 1.00 94.62 106 THR A CA 1
ATOM 805 C C . THR A 1 106 ? -5.968 9.749 -2.767 1.00 94.62 106 THR A C 1
ATOM 807 O O . THR A 1 106 ? -6.945 9.223 -2.245 1.00 94.62 106 THR A O 1
ATOM 810 N N . HIS A 1 107 ? -6.066 10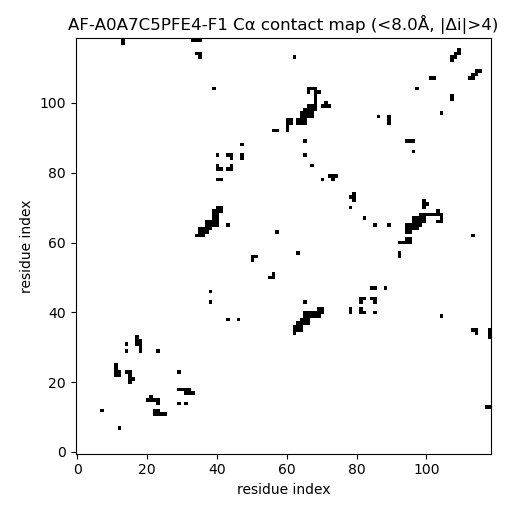.554 -3.827 1.00 96.56 107 HIS A N 1
ATOM 811 C CA . HIS A 1 107 ? -7.341 10.858 -4.476 1.00 96.56 107 HIS A CA 1
ATOM 812 C C . HIS A 1 107 ? -7.806 9.651 -5.283 1.00 96.56 107 HIS A C 1
ATOM 814 O O . HIS A 1 107 ? -8.934 9.202 -5.117 1.00 96.56 107 HIS A O 1
ATOM 820 N N . LEU A 1 108 ? -6.890 9.032 -6.032 1.00 96.56 108 LEU A N 1
ATOM 821 C CA . LEU A 1 108 ? -7.150 7.781 -6.737 1.00 96.56 108 LEU A CA 1
ATOM 822 C C . LEU A 1 108 ? -7.627 6.667 -5.805 1.00 96.56 108 LEU A C 1
ATOM 824 O O . LEU A 1 108 ? -8.529 5.923 -6.168 1.00 96.56 108 LEU A O 1
ATOM 828 N N . ALA A 1 109 ? -7.071 6.556 -4.594 1.00 95.56 109 ALA A N 1
ATOM 829 C CA . ALA A 1 109 ? -7.529 5.560 -3.629 1.00 95.56 109 ALA A CA 1
ATOM 830 C C . ALA A 1 109 ? -9.023 5.708 -3.289 1.00 95.56 109 ALA A C 1
ATOM 832 O O . ALA A 1 109 ? -9.713 4.700 -3.122 1.00 95.56 109 ALA A O 1
ATOM 833 N N . LEU A 1 110 ? -9.518 6.948 -3.228 1.00 95.56 110 LEU A N 1
ATOM 834 C CA . LEU A 1 110 ? -10.928 7.261 -3.002 1.00 95.56 110 LEU A CA 1
ATOM 835 C C . LEU A 1 110 ? -11.757 7.056 -4.278 1.00 95.56 110 LEU A C 1
ATOM 837 O O . LEU A 1 110 ? -12.760 6.348 -4.251 1.00 95.56 110 LEU A O 1
ATOM 841 N N . GLU A 1 111 ? -11.327 7.647 -5.392 1.00 96.31 111 GLU A N 1
ATOM 842 C CA . 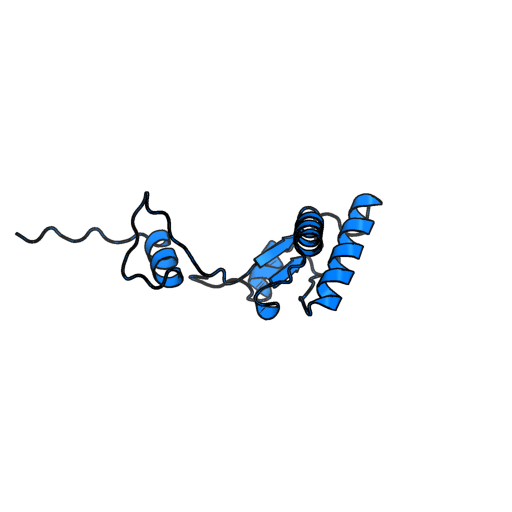GLU A 1 111 ? -12.061 7.674 -6.666 1.00 96.31 111 GLU A CA 1
ATOM 843 C C . GLU A 1 111 ? -12.200 6.288 -7.303 1.00 96.31 111 GLU A C 1
ATOM 845 O O . GLU A 1 111 ? -13.250 5.941 -7.836 1.00 96.31 111 GLU A O 1
ATOM 850 N N . GLU A 1 112 ? -11.158 5.465 -7.208 1.00 96.38 112 GLU A N 1
ATOM 851 C CA . GLU A 1 112 ? -11.136 4.105 -7.756 1.00 96.38 112 GLU A CA 1
ATOM 852 C C . GLU A 1 112 ? -11.706 3.076 -6.769 1.00 96.38 112 GLU A C 1
ATOM 854 O O . GLU A 1 112 ? -11.697 1.874 -7.040 1.00 96.38 112 GLU A O 1
ATOM 859 N N . GLY A 1 113 ? -12.193 3.536 -5.610 1.00 95.25 113 GLY A N 1
ATOM 860 C CA . GLY A 1 113 ? -12.828 2.697 -4.601 1.00 95.25 113 GLY A CA 1
ATOM 861 C C . GLY A 1 113 ? -11.891 1.660 -3.985 1.00 95.25 113 GLY A C 1
ATOM 862 O O . GLY A 1 113 ? -12.367 0.577 -3.623 1.00 95.25 113 GLY A O 1
ATOM 863 N N . LEU A 1 114 ? -10.592 1.981 -3.889 1.00 95.31 114 LEU A N 1
ATOM 864 C CA . LEU A 1 114 ? -9.575 1.134 -3.254 1.00 95.31 114 LEU A CA 1
ATOM 865 C C . LEU A 1 114 ? -9.754 1.097 -1.735 1.00 95.31 114 LEU A C 1
ATOM 867 O O . LEU A 1 114 ? -9.442 0.090 -1.115 1.00 95.31 114 LEU A O 1
ATOM 871 N N . VAL A 1 115 ? -10.251 2.189 -1.146 1.00 94.19 115 VAL A N 1
ATOM 872 C CA . VAL A 1 115 ? -10.530 2.303 0.292 1.00 94.19 115 VAL A CA 1
ATOM 873 C C . VAL A 1 115 ? -12.006 2.596 0.533 1.00 94.19 115 VAL A C 1
ATOM 875 O O . VAL A 1 115 ? -12.638 3.318 -0.244 1.00 94.19 115 VAL A O 1
ATOM 878 N N . ARG A 1 116 ? -12.578 2.025 1.599 1.00 94.00 116 ARG A N 1
ATOM 879 C CA . ARG A 1 116 ? -14.013 2.119 1.907 1.00 94.00 116 ARG A CA 1
ATOM 880 C C . ARG A 1 116 ? -14.264 2.318 3.407 1.00 94.00 116 ARG A C 1
ATOM 882 O O . ARG A 1 116 ? -13.363 2.144 4.229 1.00 94.00 116 ARG A O 1
ATOM 889 N N . PRO A 1 117 ? -15.484 2.722 3.812 1.00 95.75 117 PRO A N 1
ATOM 890 C CA . PRO A 1 117 ? -15.827 2.813 5.228 1.00 95.75 117 PRO A CA 1
ATOM 891 C C . PRO A 1 117 ? -15.583 1.483 5.957 1.00 95.75 117 PRO A C 1
ATOM 893 O O . PRO A 1 117 ? -16.165 0.463 5.606 1.00 95.75 117 PRO A O 1
ATOM 896 N N . GLY A 1 118 ? -14.737 1.507 6.992 1.00 92.44 118 GLY A N 1
ATOM 897 C CA . GLY A 1 118 ? -14.370 0.312 7.764 1.00 92.44 118 GLY A CA 1
ATOM 898 C C . GLY A 1 118 ? -13.267 -0.560 7.150 1.00 92.44 118 GLY A C 1
ATOM 899 O O . GLY A 1 118 ? -12.997 -1.645 7.670 1.00 92.44 118 GLY A O 1
ATOM 900 N N . GLY A 1 119 ? -12.627 -0.088 6.078 1.00 81.31 119 GLY A N 1
ATOM 901 C CA . GLY A 1 119 ? -11.578 -0.766 5.311 1.00 81.31 119 GLY A CA 1
ATOM 902 C C . GLY A 1 119 ? -11.984 -0.873 3.852 1.00 81.31 119 GLY A C 1
ATOM 903 O O . GLY A 1 119 ? -12.972 -1.594 3.586 1.00 81.31 119 GLY A O 1
#

Sequence (119 aa):
MGGSKRPATLIEKILASRAGREEVRPGEIVEIGVDARVARDFGGANVVRRLEEAGLGVEDPSRTFFTLDCNPTGCDQGYAANQHRIRLFARAHGIRVFDINRGIGTHLALEEGLVRPGG

pLDDT: mean 92.63, std 9.44, range [44.25, 98.31]

Solvent-accessible surface area (backbone atoms only — not comparable to full-atom values): 7078 Å² total; per-residue (Å²): 141,77,80,80,77,78,82,77,53,71,66,36,51,36,50,10,60,44,46,78,40,96,70,57,59,94,90,66,87,79,71,62,70,78,61,58,48,76,35,40,39,84,59,31,32,56,52,51,51,52,29,59,76,69,75,46,82,75,94,51,34,94,36,31,38,37,26,30,43,88,63,49,90,41,89,41,71,67,57,39,51,25,44,50,52,41,54,53,53,26,64,78,62,66,33,52,68,42,50,54,88,70,53,55,50,74,56,46,34,55,76,71,59,55,52,50,93,82,81

Foldseek 3Di:
DDDDDDDDDLVQVLQCVQQVHPTDDPPDDGDGDDQAAEDELVCQLVVLVVCVVVVHADPDLVRYEYEHAPDAPCPDVVSVVSLVSNVVNCVVRVHYYHYHPNYDPVVCCVVVVSDDRSD

Radius of gyration: 18.34 Å; Cα contacts (8 Å, |Δi|>4): 145; chains: 1; bounding box: 41×29×56 Å